Protein AF-A0A7C0ZXR9-F1 (afdb_monomer)

Radius of gyration: 18.87 Å; Cα contacts (8 Å, |Δi|>4): 80; chains: 1; bounding box: 67×40×26 Å

Solvent-accessible surface area (backbone atoms only — not comparable to full-atom values): 7471 Å² total; per-residue (Å²): 138,83,81,80,80,68,86,76,83,64,90,41,77,66,47,57,48,53,52,51,48,52,52,52,46,44,70,74,75,39,83,69,48,74,66,53,52,53,53,53,59,72,66,68,51,71,84,80,59,76,79,70,54,69,67,58,49,36,52,52,45,37,37,26,66,70,35,83,88,35,96,63,41,47,73,96,45,69,51,26,65,72,63,42,46,79,52,99,90,42,81,46,68,58,80,86,56,91,71,53,55,51,68,59,51,53,52,38,49,74,72,69,48,53,85,90,77,111

pLDDT: mean 77.63, std 15.85, range [34.12, 95.69]

Structure (mmCIF, N/CA/C/O backbone):
data_AF-A0A7C0ZXR9-F1
#
_entry.id   AF-A0A7C0ZXR9-F1
#
loop_
_atom_site.group_PDB
_atom_site.id
_atom_site.type_symbol
_atom_site.label_atom_id
_atom_site.label_alt_id
_atom_site.label_comp_id
_atom_site.label_asym_id
_atom_site.label_entity_id
_atom_site.label_seq_id
_atom_site.pdbx_PDB_ins_code
_atom_site.Cartn_x
_atom_site.Cartn_y
_atom_site.Cartn_z
_atom_site.occupancy
_atom_site.B_iso_or_equiv
_atom_site.auth_seq_id
_atom_site.auth_comp_id
_atom_site.auth_asym_id
_atom_site.auth_atom_id
_atom_site.pdbx_PDB_model_num
ATOM 1 N N . MET A 1 1 ? -51.235 -4.110 11.712 1.00 36.12 1 MET A N 1
ATOM 2 C CA . MET A 1 1 ? -50.490 -3.485 10.599 1.00 36.12 1 MET A CA 1
ATOM 3 C C . MET A 1 1 ? -49.117 -3.124 11.123 1.00 36.12 1 MET A C 1
ATOM 5 O O . MET A 1 1 ? -49.026 -2.283 12.004 1.00 36.12 1 MET A O 1
ATOM 9 N N . VAL A 1 2 ? -48.086 -3.845 10.686 1.00 38.62 2 VAL A N 1
ATOM 10 C CA . VAL A 1 2 ? -46.688 -3.555 11.029 1.00 38.62 2 VAL A CA 1
ATOM 11 C C . VAL A 1 2 ? -46.140 -2.716 9.884 1.00 38.62 2 VAL A C 1
ATOM 13 O O . VAL A 1 2 ? -46.066 -3.197 8.756 1.00 38.62 2 VAL A O 1
ATOM 16 N N . GLU A 1 3 ? -45.834 -1.449 10.150 1.00 34.12 3 GLU A N 1
ATOM 17 C CA . GLU A 1 3 ? -45.208 -0.578 9.161 1.00 34.12 3 GLU A CA 1
ATOM 18 C C . GLU A 1 3 ? -43.774 -1.044 8.888 1.00 34.12 3 GLU A C 1
ATOM 20 O O . GLU A 1 3 ? -42.933 -1.136 9.785 1.00 34.12 3 GLU A O 1
ATOM 25 N N . SER A 1 4 ? -43.513 -1.345 7.617 1.00 42.41 4 SER A N 1
ATOM 26 C CA . SER A 1 4 ? -42.187 -1.616 7.077 1.00 42.41 4 SER A CA 1
ATOM 27 C C . SER A 1 4 ? -41.324 -0.361 7.201 1.00 42.41 4 SER A C 1
ATOM 29 O O . SER A 1 4 ? -41.471 0.584 6.425 1.00 42.41 4 SER A O 1
ATOM 31 N N . ARG A 1 5 ? -40.390 -0.354 8.157 1.00 39.97 5 ARG A N 1
ATOM 32 C CA . ARG A 1 5 ? -39.310 0.637 8.193 1.00 39.97 5 ARG A CA 1
ATOM 33 C C . ARG A 1 5 ? -38.399 0.391 6.990 1.00 39.97 5 ARG A C 1
ATOM 35 O O . ARG A 1 5 ? -37.628 -0.563 6.979 1.00 39.97 5 ARG A O 1
ATOM 42 N N . GLY A 1 6 ? -38.523 1.243 5.972 1.00 43.44 6 GLY A N 1
ATOM 43 C CA . GLY A 1 6 ? -37.590 1.299 4.847 1.00 43.44 6 GLY A CA 1
ATOM 44 C C . GLY A 1 6 ? -36.145 1.541 5.311 1.00 43.44 6 GLY A C 1
ATOM 45 O O . GLY A 1 6 ? -35.918 1.903 6.470 1.00 43.44 6 GLY A O 1
ATOM 46 N N . PRO A 1 7 ? -35.150 1.339 4.429 1.00 40.75 7 PRO A N 1
ATOM 47 C CA . PRO A 1 7 ? -33.746 1.418 4.797 1.00 40.75 7 PRO A CA 1
ATOM 48 C C . PRO A 1 7 ? -33.421 2.831 5.281 1.00 40.75 7 PRO A C 1
ATOM 50 O O . PRO A 1 7 ? -33.383 3.786 4.507 1.00 40.75 7 PRO A O 1
ATOM 53 N N . THR A 1 8 ? -33.186 2.964 6.585 1.00 47.25 8 THR A N 1
ATOM 54 C CA . THR A 1 8 ? -32.618 4.165 7.192 1.00 47.25 8 THR A CA 1
ATOM 55 C C . THR A 1 8 ? -31.287 4.460 6.513 1.00 47.25 8 THR A C 1
ATOM 57 O O . THR A 1 8 ? -30.294 3.768 6.738 1.00 47.25 8 THR A O 1
ATOM 60 N N . THR A 1 9 ? -31.264 5.493 5.674 1.00 50.91 9 THR A N 1
ATOM 61 C CA . THR A 1 9 ? -30.060 6.109 5.118 1.00 50.91 9 THR A CA 1
ATOM 62 C C . THR A 1 9 ? -29.246 6.701 6.266 1.00 50.91 9 THR A C 1
ATOM 64 O O . THR A 1 9 ? -29.356 7.869 6.632 1.00 50.91 9 THR A O 1
ATOM 67 N N . GLY A 1 10 ? -28.446 5.848 6.903 1.00 44.88 10 GLY A N 1
ATOM 68 C CA . GLY A 1 10 ? -27.638 6.198 8.058 1.00 44.88 10 GLY A CA 1
ATOM 69 C C . GLY A 1 10 ? -26.508 7.151 7.684 1.00 44.88 10 GLY A C 1
ATOM 70 O O . GLY A 1 10 ? -25.402 6.714 7.375 1.00 44.88 10 GLY A O 1
ATOM 71 N N . ARG A 1 11 ? -26.729 8.464 7.809 1.00 50.97 11 ARG A N 1
ATOM 72 C CA . ARG A 1 11 ? -25.643 9.423 8.082 1.00 50.97 11 ARG A CA 1
ATOM 73 C C . ARG A 1 11 ? -25.200 9.261 9.543 1.00 50.97 11 ARG A C 1
ATOM 75 O O . ARG A 1 11 ? -25.456 10.115 10.380 1.00 50.97 11 ARG A O 1
ATOM 82 N N . GLY A 1 12 ? -24.591 8.120 9.860 1.00 57.25 12 GLY A N 1
ATOM 83 C CA . GLY A 1 12 ? -24.011 7.834 11.175 1.00 57.25 12 GLY A CA 1
ATOM 84 C C . GLY A 1 12 ? -22.487 8.032 11.203 1.00 57.25 12 GLY A C 1
ATOM 85 O O . GLY A 1 12 ? -21.858 8.092 10.141 1.00 57.25 12 GLY A O 1
ATOM 86 N N . PRO A 1 13 ? -21.856 8.053 12.395 1.00 62.25 13 PRO A N 1
ATOM 87 C CA . PRO A 1 13 ? -20.394 8.085 12.555 1.00 62.25 13 PRO A CA 1
ATOM 88 C C . PRO A 1 13 ? -19.670 6.993 11.751 1.00 62.25 13 PRO A C 1
ATOM 90 O O . PRO A 1 13 ? -18.593 7.225 11.202 1.00 62.25 13 PRO A O 1
ATOM 93 N N . LEU A 1 14 ? -20.304 5.825 11.610 1.00 67.19 14 LEU A N 1
ATOM 94 C CA . LEU A 1 14 ? -19.818 4.701 10.807 1.00 67.19 14 LEU A CA 1
ATOM 95 C C . LEU A 1 14 ? -19.767 5.021 9.307 1.00 67.19 14 LEU A C 1
ATOM 97 O O . LEU A 1 14 ? -18.785 4.687 8.650 1.00 67.19 14 LEU A O 1
ATOM 101 N N . ALA A 1 15 ? -20.767 5.721 8.766 1.00 72.50 15 ALA A N 1
ATOM 102 C CA . ALA A 1 15 ? -20.789 6.109 7.355 1.00 72.50 15 ALA A CA 1
ATOM 103 C C . ALA A 1 15 ? -19.702 7.147 7.036 1.00 72.50 15 ALA A C 1
ATOM 105 O O . ALA A 1 15 ? -19.035 7.055 6.006 1.00 72.50 15 ALA A O 1
ATOM 106 N N . ALA A 1 16 ? -19.466 8.094 7.950 1.00 75.62 16 ALA A N 1
ATOM 107 C CA . ALA A 1 16 ? -18.380 9.062 7.822 1.00 75.62 16 ALA A CA 1
ATOM 108 C C . ALA A 1 16 ? -16.997 8.388 7.891 1.00 75.62 16 ALA A C 1
ATOM 110 O O . ALA A 1 16 ? -16.111 8.709 7.097 1.00 75.62 16 ALA A O 1
ATOM 111 N N . SER A 1 17 ? -16.812 7.425 8.798 1.00 75.44 17 SER A N 1
ATOM 112 C CA . SER A 1 17 ? -15.572 6.644 8.891 1.00 75.44 17 SER A CA 1
ATOM 113 C C . SER A 1 17 ? -15.352 5.752 7.670 1.00 75.44 17 SER A C 1
ATOM 115 O O . SER A 1 17 ? -14.249 5.749 7.132 1.00 75.44 17 SER A O 1
ATOM 117 N N . ALA A 1 18 ? -16.391 5.086 7.160 1.00 77.62 18 ALA A N 1
ATOM 118 C CA . ALA A 1 18 ? -16.314 4.314 5.920 1.00 77.62 18 ALA A CA 1
ATOM 119 C C . ALA A 1 18 ? -15.967 5.201 4.713 1.00 77.62 18 ALA A C 1
ATOM 121 O O . ALA A 1 18 ? -15.158 4.821 3.870 1.00 77.62 18 AL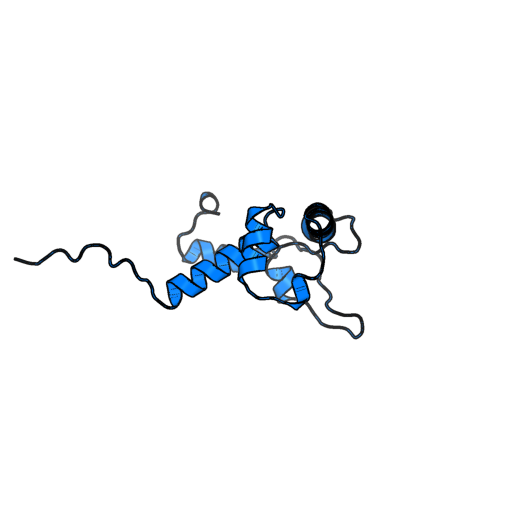A A O 1
ATOM 122 N N . HIS A 1 19 ? -16.527 6.412 4.638 1.00 76.31 19 HIS A N 1
ATOM 123 C CA . HIS A 1 19 ? -16.196 7.373 3.587 1.00 76.31 19 HIS A CA 1
ATOM 124 C C . HIS A 1 19 ? -14.731 7.832 3.658 1.00 76.31 19 HIS A C 1
ATOM 126 O O . HIS A 1 19 ? -14.046 7.858 2.634 1.00 76.31 19 HIS A O 1
ATOM 132 N N . ARG A 1 20 ? -14.221 8.138 4.860 1.00 78.25 20 ARG A N 1
ATOM 133 C CA . ARG A 1 20 ? -12.801 8.469 5.065 1.00 78.25 20 ARG A CA 1
ATOM 134 C C . ARG A 1 20 ? -11.881 7.301 4.719 1.00 78.25 20 ARG A C 1
ATOM 136 O O . ARG A 1 20 ? -10.897 7.517 4.024 1.00 78.25 20 ARG A O 1
ATOM 143 N N . ALA A 1 21 ? -12.221 6.084 5.143 1.00 77.00 21 ALA A N 1
ATOM 144 C CA . ALA A 1 21 ? -11.445 4.883 4.844 1.00 77.00 21 ALA A CA 1
ATOM 145 C C . ALA A 1 21 ? -11.387 4.603 3.336 1.00 77.00 21 ALA A C 1
ATOM 147 O O . ALA A 1 21 ? -10.306 4.382 2.804 1.00 77.00 21 ALA A O 1
ATOM 148 N N . ARG A 1 22 ? -12.517 4.711 2.620 1.00 80.12 22 ARG A N 1
ATOM 149 C CA . ARG A 1 22 ? -12.553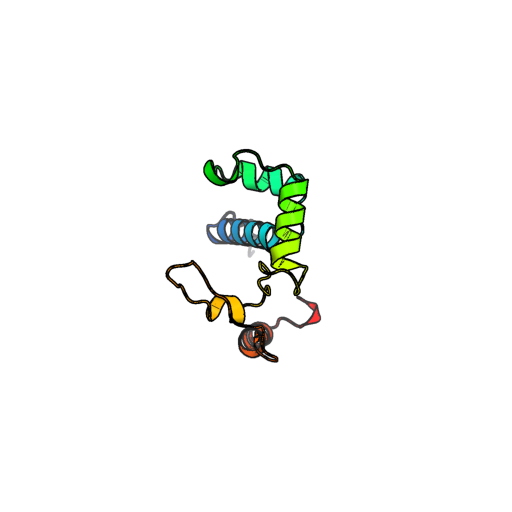 4.577 1.151 1.00 80.12 22 ARG A CA 1
ATOM 150 C C . ARG A 1 22 ? -11.706 5.635 0.452 1.00 80.12 22 ARG A C 1
ATOM 152 O O . ARG A 1 22 ? -10.983 5.314 -0.484 1.00 80.12 22 ARG A O 1
ATOM 159 N N . ARG A 1 23 ? -11.773 6.890 0.905 1.00 76.06 23 ARG A N 1
ATOM 160 C CA . ARG A 1 23 ? -10.930 7.969 0.370 1.00 76.06 23 ARG A CA 1
ATOM 161 C C . ARG A 1 23 ? -9.448 7.704 0.615 1.00 76.06 23 ARG A C 1
ATOM 163 O O . ARG A 1 23 ? -8.672 7.812 -0.322 1.00 76.06 23 ARG A O 1
ATOM 170 N N . ALA A 1 24 ? -9.069 7.336 1.837 1.00 76.69 24 ALA A N 1
ATOM 171 C CA . ALA A 1 24 ? -7.689 7.000 2.173 1.00 76.69 24 ALA A CA 1
ATOM 172 C C . ALA A 1 24 ? -7.187 5.800 1.356 1.00 76.69 24 ALA A C 1
ATOM 174 O O . ALA A 1 24 ? -6.107 5.869 0.785 1.00 76.69 24 ALA A O 1
ATOM 175 N N . GLY A 1 25 ? -7.999 4.747 1.226 1.00 78.88 25 GLY A N 1
ATOM 176 C CA . GLY A 1 25 ? -7.691 3.586 0.391 1.00 78.88 25 GLY A CA 1
ATOM 177 C C . GLY A 1 25 ? -7.476 3.970 -1.071 1.00 78.88 25 GLY A C 1
ATOM 178 O O . GLY A 1 25 ? -6.459 3.603 -1.644 1.00 78.88 25 GLY A O 1
ATOM 179 N N . ARG A 1 26 ? -8.361 4.790 -1.656 1.00 79.75 26 ARG A N 1
ATOM 180 C CA . ARG A 1 26 ? -8.179 5.291 -3.028 1.00 79.75 26 ARG A CA 1
ATOM 181 C C . ARG A 1 26 ? -6.874 6.070 -3.184 1.00 79.75 26 ARG A C 1
ATOM 183 O O . ARG A 1 26 ? -6.189 5.885 -4.172 1.00 79.75 26 ARG A O 1
ATOM 190 N N . LEU A 1 27 ? -6.515 6.905 -2.213 1.00 73.44 27 LEU A N 1
ATOM 191 C CA . LEU A 1 27 ? -5.278 7.692 -2.263 1.00 73.44 27 LEU A CA 1
ATOM 192 C C . LEU A 1 27 ? -4.006 6.851 -2.104 1.00 73.44 27 LEU A C 1
ATOM 194 O O . LEU A 1 27 ? -2.949 7.261 -2.571 1.00 73.44 27 LEU A O 1
ATOM 198 N N . LEU A 1 28 ? -4.102 5.712 -1.419 1.00 75.50 28 LEU A N 1
ATOM 199 C CA . LEU A 1 28 ? -2.966 4.840 -1.127 1.00 75.50 28 LEU A CA 1
ATOM 200 C C . LEU A 1 28 ? -2.822 3.670 -2.096 1.00 75.50 28 LEU A C 1
ATOM 202 O O . LEU A 1 28 ? -1.765 3.063 -2.110 1.00 75.50 28 LEU A O 1
ATOM 206 N N . LEU A 1 29 ? -3.864 3.301 -2.840 1.00 81.38 29 LEU A N 1
ATOM 207 C CA . LEU A 1 29 ? -3.879 2.068 -3.639 1.00 81.38 29 LEU A CA 1
ATOM 208 C C . LEU A 1 29 ? -4.257 2.300 -5.103 1.00 81.38 29 LEU A C 1
ATOM 210 O O . LEU A 1 29 ? -4.102 1.396 -5.917 1.00 81.38 29 LEU A O 1
ATOM 214 N N . VAL A 1 30 ? -4.757 3.488 -5.447 1.00 85.12 30 VAL A N 1
ATOM 215 C CA . VAL A 1 30 ? -5.136 3.844 -6.816 1.00 85.12 30 VAL A CA 1
ATOM 216 C C . VAL A 1 30 ? -4.266 5.004 -7.267 1.00 85.12 30 VAL A C 1
ATOM 218 O O . VAL A 1 30 ? -4.042 5.947 -6.507 1.00 85.12 30 VAL A O 1
ATOM 221 N N . GLU A 1 31 ? -3.793 4.933 -8.510 1.00 88.44 31 GLU A N 1
ATOM 222 C CA . GLU A 1 31 ? -3.011 6.012 -9.097 1.00 88.44 31 GLU A CA 1
ATOM 223 C C . GLU A 1 31 ? -3.776 7.347 -8.982 1.00 88.44 31 GLU A C 1
ATOM 225 O O . GLU A 1 31 ? -4.971 7.405 -9.303 1.00 88.44 31 GLU A O 1
ATOM 230 N N . PRO A 1 32 ? -3.124 8.426 -8.513 1.00 86.25 32 PRO A N 1
ATOM 231 C CA . PRO A 1 32 ? -3.768 9.720 -8.384 1.00 86.25 32 PRO A CA 1
ATOM 232 C C . PRO A 1 32 ? -4.331 10.233 -9.716 1.00 86.25 32 PRO A C 1
ATOM 234 O O . PRO A 1 32 ? -3.673 10.230 -10.760 1.00 86.25 32 PRO A O 1
ATOM 237 N N . ASP A 1 33 ? -5.554 10.747 -9.649 1.00 86.25 33 ASP A N 1
ATOM 238 C CA . ASP A 1 33 ? -6.219 11.494 -10.710 1.00 86.25 33 ASP A CA 1
ATOM 239 C C . ASP A 1 33 ? -6.616 12.898 -10.210 1.00 86.25 33 ASP A C 1
ATOM 241 O O . ASP A 1 33 ? -6.438 13.257 -9.039 1.00 86.25 33 ASP A O 1
ATOM 245 N N . ALA A 1 34 ? -7.170 13.722 -11.101 1.00 82.38 34 ALA A N 1
ATOM 246 C CA . ALA A 1 34 ? -7.611 15.071 -10.747 1.00 82.38 34 ALA A CA 1
ATOM 247 C C . ALA A 1 34 ? -8.677 15.074 -9.629 1.00 82.38 34 ALA A C 1
ATOM 249 O O . ALA A 1 34 ? -8.724 15.996 -8.810 1.00 82.38 34 ALA A O 1
ATOM 250 N N . ALA A 1 35 ? -9.508 14.029 -9.551 1.00 80.00 35 ALA A N 1
ATOM 251 C CA . ALA A 1 35 ? -10.522 13.895 -8.511 1.00 80.00 35 ALA A CA 1
ATOM 252 C C . ALA A 1 35 ? -9.900 13.552 -7.147 1.00 80.00 35 ALA A C 1
ATOM 254 O O . ALA A 1 35 ? -10.349 14.068 -6.124 1.00 80.00 35 ALA A O 1
ATOM 255 N N . ALA A 1 36 ? -8.847 12.735 -7.117 1.00 77.19 36 ALA A N 1
ATOM 256 C CA . ALA A 1 36 ? -8.067 12.406 -5.931 1.00 77.19 36 ALA A CA 1
ATOM 257 C C . ALA A 1 36 ? -7.341 13.643 -5.378 1.00 77.19 36 ALA A C 1
ATOM 259 O O . ALA A 1 36 ? -7.374 13.891 -4.171 1.00 77.19 36 ALA A O 1
ATOM 260 N N . LEU A 1 37 ? -6.783 14.478 -6.259 1.00 77.31 37 LEU A N 1
ATOM 261 C CA . LEU A 1 37 ? -6.222 15.786 -5.906 1.00 77.31 37 LEU A CA 1
ATOM 262 C C . LEU A 1 37 ? -7.269 16.711 -5.295 1.00 77.31 37 LEU A C 1
ATOM 264 O O . LEU A 1 37 ? -7.070 17.206 -4.189 1.00 77.31 37 LEU A O 1
ATOM 268 N N . ALA A 1 38 ? -8.412 16.903 -5.959 1.00 76.62 38 ALA A N 1
ATOM 269 C CA . ALA A 1 38 ? -9.509 17.705 -5.417 1.00 76.62 38 ALA A CA 1
ATOM 270 C C . ALA A 1 38 ? -10.009 17.150 -4.069 1.00 76.62 38 ALA A C 1
ATOM 272 O O . ALA A 1 38 ? -10.374 17.899 -3.158 1.00 76.62 38 ALA A O 1
ATOM 273 N N . ALA A 1 39 ? -9.981 15.827 -3.908 1.00 73.31 39 ALA A N 1
ATOM 274 C CA . ALA A 1 39 ? -10.369 15.161 -2.681 1.00 73.31 39 ALA A CA 1
ATOM 275 C C . ALA A 1 39 ? -9.391 15.416 -1.524 1.00 73.31 39 ALA A C 1
ATOM 277 O O . ALA A 1 39 ? -9.864 15.685 -0.416 1.00 73.31 39 ALA A O 1
ATOM 278 N N . LEU A 1 40 ? -8.078 15.351 -1.767 1.00 70.88 40 LEU A N 1
ATOM 279 C CA . LEU A 1 40 ? -7.024 15.745 -0.820 1.00 70.88 40 LEU A CA 1
ATOM 280 C C . LEU A 1 40 ? -7.138 17.221 -0.459 1.00 70.88 40 LEU A C 1
ATOM 282 O O . LEU A 1 40 ? -7.075 17.603 0.705 1.00 70.88 40 LEU A O 1
ATOM 286 N N . ALA A 1 41 ? -7.391 18.038 -1.473 1.00 71.50 41 ALA A N 1
ATOM 287 C CA . ALA A 1 41 ? -7.558 19.464 -1.345 1.00 71.50 41 ALA A CA 1
ATOM 288 C C . ALA A 1 41 ? -8.719 19.787 -0.370 1.00 71.50 41 ALA A C 1
ATOM 290 O O . ALA A 1 41 ? -8.578 20.573 0.564 1.00 71.50 41 ALA A O 1
ATOM 291 N N . ALA A 1 42 ? -9.846 19.089 -0.481 1.00 69.31 42 ALA A N 1
ATOM 292 C CA . ALA A 1 42 ? -10.970 19.253 0.440 1.00 69.31 42 ALA A CA 1
ATOM 293 C C . ALA A 1 42 ? -10.692 18.823 1.902 1.00 69.31 42 ALA A C 1
ATOM 295 O O . ALA A 1 42 ? -11.490 19.150 2.776 1.00 69.31 42 ALA A O 1
ATOM 296 N N . LEU A 1 43 ? -9.601 18.099 2.194 1.00 67.44 43 LEU A N 1
ATOM 297 C CA . LEU A 1 43 ? -9.266 17.646 3.555 1.00 67.44 43 LEU A CA 1
ATOM 298 C C . LEU A 1 43 ? -8.535 18.699 4.399 1.00 67.44 43 LEU A C 1
ATOM 300 O O . LEU A 1 43 ? -8.260 18.432 5.566 1.00 67.44 43 LEU A O 1
ATOM 304 N N . GLY A 1 44 ? -8.221 19.876 3.846 1.00 57.19 44 GLY A N 1
ATOM 305 C CA . GLY A 1 44 ? -7.581 20.955 4.609 1.00 57.19 44 GLY A CA 1
ATOM 306 C C . GLY A 1 44 ? -6.182 20.600 5.122 1.00 57.19 44 GLY A C 1
ATOM 307 O O . GLY A 1 44 ? -5.696 21.214 6.065 1.00 57.19 44 GLY A O 1
ATOM 308 N N . THR A 1 45 ? -5.522 19.604 4.523 1.00 58.28 45 THR A N 1
ATOM 309 C CA . THR A 1 45 ? -4.125 19.270 4.811 1.00 58.28 45 THR A CA 1
ATOM 310 C C . THR A 1 45 ? -3.230 20.342 4.200 1.00 58.28 45 THR A C 1
ATOM 312 O O . THR A 1 45 ? -2.652 20.133 3.135 1.00 58.28 45 THR A O 1
ATOM 315 N N . GLU A 1 46 ? -3.158 21.503 4.851 1.00 52.69 46 GLU A N 1
ATOM 316 C CA . GLU A 1 46 ? -2.401 22.681 4.404 1.00 52.69 46 GLU A CA 1
ATOM 317 C C . GLU A 1 46 ? -0.929 22.346 4.104 1.00 52.69 46 GLU A C 1
ATOM 319 O O . GLU A 1 46 ? -0.361 22.892 3.172 1.00 52.69 46 GLU A O 1
ATOM 324 N N . GLY A 1 47 ? -0.349 21.338 4.770 1.00 50.12 47 GLY A N 1
ATOM 325 C CA . GLY A 1 47 ? 1.033 20.902 4.527 1.00 50.12 47 GLY A CA 1
ATOM 326 C C . GLY A 1 47 ? 1.252 19.884 3.395 1.00 50.12 47 GLY A C 1
ATOM 327 O O . GLY A 1 47 ? 2.380 19.730 2.946 1.00 50.12 47 GLY A O 1
ATOM 328 N N . TYR A 1 48 ? 0.221 19.176 2.911 1.00 50.94 48 TYR A N 1
ATOM 329 C CA . TYR A 1 48 ? 0.376 18.243 1.768 1.00 50.94 48 TYR A CA 1
ATOM 330 C C . TYR A 1 48 ? 0.147 18.943 0.418 1.00 50.94 48 TYR A C 1
ATOM 332 O O . TYR A 1 48 ? 0.339 18.362 -0.647 1.00 50.94 48 TYR A O 1
ATOM 340 N N . ARG A 1 49 ? -0.342 20.184 0.482 1.00 49.53 49 ARG A N 1
ATOM 341 C CA . ARG A 1 49 ? -0.949 20.922 -0.624 1.00 49.53 49 ARG A CA 1
ATOM 342 C C . ARG A 1 49 ? -0.032 21.965 -1.244 1.00 49.53 49 ARG A C 1
ATOM 344 O O . ARG A 1 49 ? -0.384 22.503 -2.291 1.00 49.53 49 ARG A O 1
ATOM 351 N N . GLU A 1 50 ? 1.112 22.258 -0.637 1.00 52.34 50 GLU A N 1
ATOM 352 C CA . GLU A 1 50 ? 2.076 23.176 -1.232 1.00 52.34 50 GLU A CA 1
ATOM 353 C C . GLU A 1 50 ? 2.734 22.494 -2.448 1.00 52.34 50 GLU A C 1
ATOM 355 O O . GLU A 1 50 ? 3.720 21.772 -2.351 1.00 52.34 50 GLU A O 1
ATOM 360 N N . GLN A 1 51 ? 2.104 22.700 -3.611 1.00 54.31 51 GLN A N 1
ATOM 361 C CA . GLN A 1 51 ? 2.702 22.638 -4.949 1.00 54.31 51 GLN A CA 1
ATOM 362 C C . GLN A 1 51 ? 3.229 21.274 -5.415 1.00 54.31 51 GLN A C 1
ATOM 364 O O . GLN A 1 51 ? 4.352 21.172 -5.905 1.00 54.31 51 GLN A O 1
ATOM 369 N N . ARG A 1 52 ? 2.409 20.220 -5.370 1.00 64.12 52 ARG A N 1
ATOM 370 C CA . ARG A 1 52 ? 2.682 19.045 -6.214 1.00 64.12 52 ARG A CA 1
ATOM 371 C C . ARG A 1 52 ? 1.722 18.973 -7.385 1.00 64.12 52 ARG A C 1
ATOM 373 O O . ARG A 1 52 ? 0.517 18.811 -7.208 1.00 64.12 52 ARG A O 1
ATOM 380 N N . GLU A 1 53 ? 2.284 19.106 -8.581 1.00 79.00 53 GLU A N 1
ATOM 381 C CA . GLU A 1 53 ? 1.590 18.823 -9.831 1.00 79.00 53 GLU A CA 1
ATOM 382 C C . GLU A 1 53 ? 1.146 17.354 -9.852 1.00 79.00 53 GLU A C 1
ATOM 384 O O . GLU A 1 53 ? 1.793 16.484 -9.261 1.00 79.00 53 GLU A O 1
ATOM 389 N N . LEU A 1 54 ? 0.027 17.073 -10.526 1.00 82.19 54 LEU A N 1
ATOM 390 C CA . LEU A 1 54 ? -0.540 15.724 -10.612 1.00 82.19 54 LEU A CA 1
ATOM 391 C C . LEU A 1 54 ? 0.492 14.693 -11.082 1.00 82.19 54 LEU A C 1
ATOM 393 O O .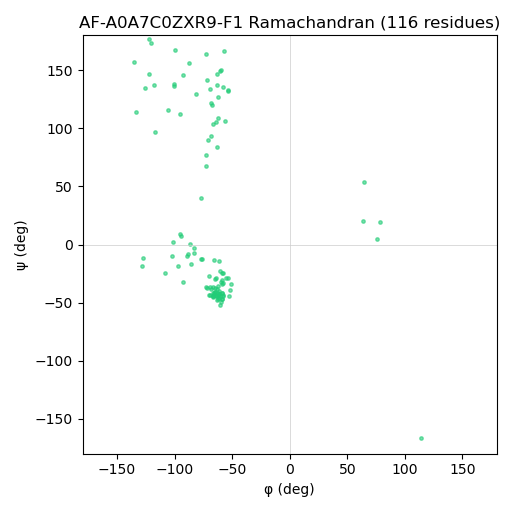 LEU A 1 54 ? 0.558 13.595 -10.534 1.00 82.19 54 LEU A O 1
ATOM 397 N N . ASP A 1 55 ? 1.334 15.068 -12.037 1.00 85.56 55 ASP A N 1
ATOM 398 C CA . ASP A 1 55 ? 2.351 14.175 -12.584 1.00 85.56 55 ASP A CA 1
ATOM 399 C C . ASP A 1 55 ? 3.430 13.828 -11.552 1.00 85.5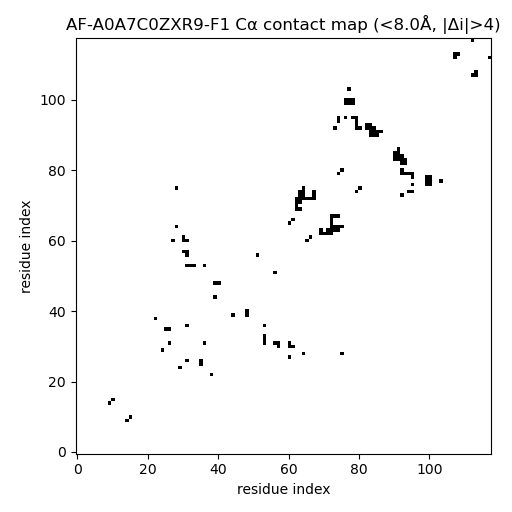6 55 ASP A C 1
ATOM 401 O O . ASP A 1 55 ? 3.838 12.672 -11.450 1.00 85.56 55 ASP A O 1
ATOM 405 N N . ALA A 1 56 ? 3.815 14.773 -10.689 1.00 85.12 56 ALA A N 1
ATOM 406 C CA . ALA A 1 56 ? 4.740 14.498 -9.592 1.00 85.12 56 ALA A CA 1
ATOM 407 C C . ALA A 1 56 ? 4.145 13.512 -8.570 1.00 85.12 56 ALA A C 1
ATOM 409 O O . ALA A 1 56 ? 4.858 12.653 -8.051 1.00 85.12 56 ALA A O 1
ATOM 410 N N . LEU A 1 57 ? 2.838 13.601 -8.295 1.00 83.25 57 LEU A N 1
ATOM 411 C CA . LEU A 1 57 ? 2.150 12.653 -7.410 1.00 83.25 57 LEU A CA 1
ATOM 412 C C . LEU A 1 57 ? 2.036 11.259 -8.029 1.00 83.25 57 LEU A C 1
ATOM 414 O O . LEU A 1 57 ? 2.165 10.268 -7.314 1.00 83.25 57 LEU A O 1
ATOM 418 N N . ARG A 1 58 ? 1.820 11.169 -9.343 1.00 88.31 58 ARG A N 1
ATOM 419 C CA . ARG A 1 58 ? 1.793 9.889 -10.064 1.00 88.31 58 ARG A CA 1
ATOM 420 C C . ARG A 1 58 ? 3.151 9.206 -10.060 1.00 88.31 58 ARG A C 1
ATOM 422 O O . ARG A 1 58 ? 3.224 8.017 -9.768 1.00 88.31 58 ARG A O 1
ATOM 429 N N . ILE A 1 59 ? 4.224 9.964 -10.293 1.00 89.38 59 ILE A N 1
ATOM 430 C CA . ILE A 1 59 ? 5.596 9.458 -10.168 1.00 89.38 59 ILE A CA 1
ATOM 431 C C . ILE A 1 59 ? 5.834 8.953 -8.743 1.00 89.38 59 ILE A C 1
ATOM 433 O O . ILE A 1 59 ? 6.319 7.843 -8.549 1.00 89.38 59 ILE A O 1
ATOM 437 N N . GLU A 1 60 ? 5.438 9.731 -7.734 1.00 88.38 60 GLU A N 1
ATOM 438 C CA . GLU A 1 60 ? 5.615 9.349 -6.336 1.00 88.38 60 GLU A CA 1
ATOM 439 C C . GLU A 1 60 ? 4.848 8.072 -5.959 1.00 88.38 60 GLU A C 1
ATOM 441 O O . GLU A 1 60 ? 5.374 7.214 -5.242 1.00 88.38 60 GLU A O 1
ATOM 446 N N . PHE A 1 61 ? 3.612 7.953 -6.443 1.00 89.19 61 PHE A N 1
ATOM 447 C CA . PHE A 1 61 ? 2.789 6.760 -6.301 1.00 89.19 61 PHE A CA 1
ATOM 448 C C . PHE A 1 61 ? 3.478 5.552 -6.946 1.00 89.19 61 PHE A C 1
ATOM 450 O O . PHE A 1 61 ? 3.663 4.527 -6.287 1.00 89.19 61 PHE A O 1
ATOM 457 N N . ALA A 1 62 ? 3.939 5.697 -8.189 1.00 90.81 62 ALA A N 1
ATOM 458 C CA . ALA A 1 62 ? 4.601 4.633 -8.930 1.00 90.81 62 ALA A CA 1
ATOM 459 C C . ALA A 1 62 ? 5.895 4.163 -8.240 1.00 90.81 62 ALA A C 1
ATOM 461 O O . ALA A 1 62 ? 6.090 2.962 -8.034 1.00 90.81 62 ALA A O 1
ATOM 462 N N . GLU A 1 63 ? 6.739 5.102 -7.797 1.00 92.38 63 GLU A N 1
ATOM 463 C CA . GLU A 1 63 ? 7.976 4.817 -7.059 1.00 92.38 63 GLU A CA 1
ATOM 464 C C . GLU A 1 63 ? 7.730 4.067 -5.747 1.00 92.38 63 GLU A C 1
ATOM 466 O O . GLU A 1 63 ? 8.595 3.305 -5.314 1.00 92.38 63 GLU A O 1
ATOM 471 N N . ARG A 1 64 ? 6.600 4.308 -5.074 1.00 89.88 64 ARG A N 1
ATOM 472 C CA . ARG A 1 64 ? 6.318 3.706 -3.767 1.00 89.88 64 ARG A CA 1
ATOM 473 C C . ARG A 1 64 ? 5.541 2.408 -3.852 1.00 89.88 64 ARG A C 1
ATOM 475 O O . ARG A 1 64 ? 5.721 1.572 -2.980 1.00 89.88 64 ARG A O 1
ATOM 482 N N . LEU A 1 65 ? 4.668 2.239 -4.836 1.00 89.38 65 LEU A N 1
ATOM 483 C CA . LEU A 1 65 ? 3.651 1.185 -4.790 1.00 89.38 65 LEU A CA 1
ATOM 484 C C . LEU A 1 65 ? 3.611 0.309 -6.041 1.00 89.38 65 LEU A C 1
ATOM 486 O O . LEU A 1 65 ? 3.083 -0.797 -5.971 1.00 89.38 65 LEU A O 1
ATOM 490 N N . CYS A 1 66 ? 4.176 0.760 -7.164 1.00 89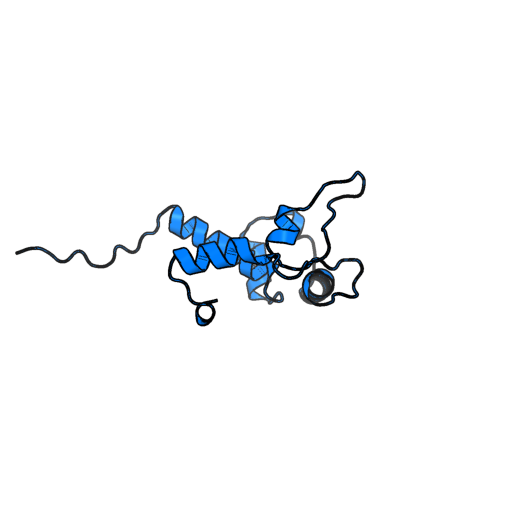.12 66 CYS A N 1
ATOM 491 C CA . CYS A 1 66 ? 4.090 0.037 -8.438 1.00 89.12 66 CYS A CA 1
ATOM 492 C C . CYS A 1 66 ? 5.406 -0.607 -8.874 1.00 89.12 66 CYS A C 1
ATOM 494 O O . CYS A 1 66 ? 5.380 -1.563 -9.646 1.00 89.12 66 CYS A O 1
ATOM 496 N N . HIS A 1 67 ? 6.550 -0.090 -8.419 1.00 90.81 67 HIS A N 1
ATOM 497 C CA . HIS A 1 67 ? 7.863 -0.515 -8.905 1.00 90.81 67 HIS A CA 1
ATOM 498 C C . HIS A 1 67 ? 8.701 -1.160 -7.797 1.00 90.81 67 HIS A C 1
ATOM 500 O O . HIS A 1 67 ? 9.372 -0.433 -7.070 1.00 90.81 67 HIS A O 1
ATOM 506 N N . PRO A 1 68 ? 8.730 -2.504 -7.689 1.00 88.88 68 PRO A N 1
ATOM 507 C CA . PRO A 1 68 ? 9.513 -3.216 -6.675 1.00 88.88 68 PRO A CA 1
ATOM 508 C C . PRO A 1 68 ? 11.010 -2.885 -6.657 1.00 88.88 68 PRO A C 1
ATOM 510 O O . PRO A 1 68 ? 11.632 -2.937 -5.602 1.00 88.88 68 PRO A O 1
ATOM 513 N N . GLU A 1 69 ? 11.570 -2.511 -7.810 1.00 89.12 69 GLU A N 1
ATOM 514 C CA . GLU A 1 69 ? 12.984 -2.132 -7.971 1.00 89.12 69 GLU A CA 1
ATOM 515 C C . GLU A 1 69 ? 13.303 -0.722 -7.443 1.00 89.12 69 GLU A C 1
ATOM 517 O O . GLU A 1 69 ? 14.463 -0.329 -7.323 1.00 89.12 69 GLU A O 1
ATOM 522 N N . SER A 1 70 ? 12.280 0.080 -7.141 1.00 91.19 70 SER A N 1
ATOM 523 C CA . SER A 1 70 ? 12.472 1.410 -6.577 1.00 91.19 70 SER A CA 1
ATOM 524 C C . SER A 1 70 ? 12.997 1.310 -5.147 1.00 91.19 70 SER A C 1
ATOM 526 O O . SER A 1 70 ? 12.420 0.634 -4.298 1.00 91.19 70 SER A O 1
ATOM 528 N N . ALA A 1 71 ? 14.020 2.102 -4.820 1.00 88.19 71 ALA A N 1
ATOM 529 C CA . ALA A 1 71 ? 14.524 2.224 -3.449 1.00 88.19 71 ALA A CA 1
ATOM 530 C C . ALA A 1 71 ? 13.474 2.761 -2.451 1.00 88.19 71 ALA A C 1
ATOM 532 O O . ALA A 1 71 ? 13.679 2.704 -1.238 1.00 88.19 71 ALA A O 1
ATOM 533 N N . ARG A 1 72 ? 12.367 3.322 -2.956 1.00 88.81 72 ARG A N 1
ATOM 534 C CA . ARG A 1 72 ? 11.245 3.855 -2.170 1.00 88.81 72 ARG A CA 1
ATOM 535 C C . ARG A 1 72 ? 10.045 2.912 -2.124 1.00 88.81 72 ARG A C 1
ATOM 537 O O . ARG A 1 72 ? 9.031 3.284 -1.536 1.00 88.81 72 ARG A O 1
ATOM 544 N N . TYR A 1 73 ? 10.148 1.735 -2.734 1.00 90.69 73 TYR A N 1
ATOM 545 C CA . TYR A 1 73 ? 9.053 0.785 -2.803 1.00 90.69 73 TYR A CA 1
ATOM 546 C C . TYR A 1 73 ? 8.634 0.281 -1.419 1.00 90.69 73 TYR A C 1
ATOM 548 O O . TYR A 1 73 ? 9.458 -0.050 -0.565 1.00 90.69 73 TYR A O 1
ATOM 556 N N . ILE A 1 74 ? 7.324 0.200 -1.219 1.00 90.25 74 ILE A N 1
ATOM 557 C CA . ILE A 1 74 ? 6.657 -0.355 -0.052 1.00 90.25 74 ILE A CA 1
ATOM 558 C C . ILE A 1 74 ? 5.556 -1.266 -0.584 1.00 90.25 74 ILE A C 1
ATOM 560 O O . ILE A 1 74 ? 4.585 -0.804 -1.177 1.00 90.25 74 ILE A O 1
ATOM 564 N N . ALA A 1 75 ? 5.685 -2.570 -0.348 1.00 89.62 75 ALA A N 1
ATOM 565 C CA . ALA A 1 75 ? 4.651 -3.512 -0.750 1.00 89.62 75 ALA A CA 1
ATOM 566 C C . ALA A 1 75 ? 3.332 -3.207 -0.004 1.00 89.62 75 ALA A C 1
ATOM 568 O O . ALA A 1 75 ? 3.345 -3.157 1.232 1.00 89.62 75 ALA A O 1
ATOM 569 N N . PRO A 1 76 ? 2.194 -3.030 -0.709 1.00 86.38 76 PRO A N 1
ATOM 570 C CA . PRO A 1 76 ? 0.917 -2.634 -0.114 1.00 86.38 76 PRO A CA 1
ATOM 571 C C . PRO A 1 76 ? 0.200 -3.787 0.618 1.00 86.38 76 PRO A C 1
ATOM 573 O O . PRO A 1 76 ? -1.014 -3.946 0.528 1.00 86.38 76 PRO A O 1
ATOM 576 N N . CYS A 1 77 ? 0.943 -4.618 1.346 1.00 86.88 77 CYS A N 1
ATOM 577 C CA . CYS A 1 77 ? 0.415 -5.771 2.065 1.00 86.88 77 CYS A CA 1
ATOM 578 C C . CYS A 1 77 ? 0.250 -5.446 3.555 1.00 86.88 77 CYS A C 1
ATOM 580 O O . 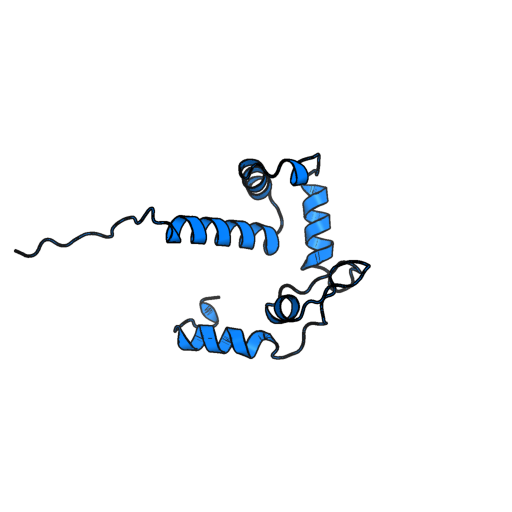CYS A 1 77 ? 1.136 -4.850 4.169 1.00 86.88 77 CYS A O 1
ATOM 582 N N . GLU A 1 78 ? -0.854 -5.879 4.169 1.00 87.94 78 GLU A N 1
ATOM 583 C CA . GLU A 1 78 ? -1.139 -5.605 5.587 1.00 87.94 78 GLU A CA 1
ATOM 584 C C . GLU A 1 78 ? 0.015 -6.020 6.511 1.00 87.94 78 GLU A C 1
ATOM 586 O O . GLU A 1 78 ? 0.425 -5.229 7.365 1.00 87.94 78 GLU A O 1
ATOM 591 N N . HIS A 1 79 ? 0.606 -7.202 6.303 1.00 89.81 79 HIS A N 1
ATOM 592 C CA . HIS A 1 79 ? 1.666 -7.720 7.171 1.00 89.81 79 HIS A CA 1
ATOM 593 C C . HIS A 1 79 ? 2.939 -6.880 7.124 1.00 89.81 79 HIS A C 1
ATOM 595 O O . HIS A 1 79 ? 3.642 -6.781 8.130 1.00 89.81 79 HIS A O 1
ATOM 601 N N . VAL A 1 80 ? 3.214 -6.239 5.987 1.00 91.44 80 VAL A N 1
ATOM 602 C CA . VAL A 1 80 ? 4.351 -5.328 5.808 1.00 91.44 80 VAL A CA 1
ATOM 603 C C . VAL A 1 80 ? 4.159 -4.082 6.673 1.00 91.44 80 VAL A C 1
ATOM 605 O O . VAL A 1 80 ? 5.069 -3.683 7.401 1.00 91.44 80 VAL A O 1
ATOM 608 N N . PHE A 1 81 ? 2.952 -3.509 6.694 1.00 89.44 81 PHE A N 1
ATOM 609 C CA . PHE A 1 81 ? 2.637 -2.371 7.563 1.00 89.44 81 PHE A CA 1
ATOM 610 C C . PHE A 1 81 ? 2.527 -2.756 9.036 1.00 89.44 81 PHE A C 1
ATOM 612 O O . PHE A 1 81 ? 2.946 -1.978 9.897 1.00 89.44 81 PHE A O 1
ATOM 619 N N . ARG A 1 82 ? 1.979 -3.933 9.350 1.00 89.31 82 ARG A N 1
ATOM 620 C CA . ARG A 1 82 ? 1.853 -4.432 10.725 1.00 89.31 82 ARG A CA 1
ATOM 621 C C . ARG A 1 82 ? 3.216 -4.641 11.379 1.00 89.31 82 ARG A C 1
ATOM 623 O O . ARG A 1 82 ? 3.373 -4.345 12.558 1.00 89.31 82 ARG A O 1
ATOM 630 N N . ARG A 1 83 ? 4.196 -5.121 10.610 1.00 90.81 83 ARG A N 1
ATOM 631 C CA . ARG A 1 83 ? 5.561 -5.421 11.069 1.00 90.81 83 ARG A CA 1
ATOM 632 C C . ARG A 1 83 ? 6.556 -4.277 10.835 1.00 90.81 83 ARG A C 1
ATOM 634 O O . ARG A 1 83 ? 7.756 -4.479 11.002 1.00 90.81 83 ARG A O 1
ATOM 641 N N . ARG A 1 84 ? 6.089 -3.088 10.436 1.00 93.81 84 ARG A N 1
ATOM 642 C CA . ARG A 1 84 ? 6.954 -1.912 10.260 1.00 93.81 84 ARG A CA 1
ATOM 643 C C . ARG A 1 84 ? 7.650 -1.549 11.573 1.00 93.81 84 ARG A C 1
ATOM 645 O O . ARG A 1 84 ? 7.072 -1.696 12.650 1.00 93.81 84 ARG A O 1
ATOM 652 N N . TRP A 1 85 ? 8.844 -0.981 11.481 1.00 95.25 85 TRP A N 1
ATOM 653 C CA . TRP A 1 85 ? 9.569 -0.468 12.643 1.00 95.25 85 TRP A CA 1
ATOM 654 C C . TRP A 1 85 ? 10.175 0.899 12.350 1.00 95.25 85 TRP A C 1
ATOM 656 O O . TRP A 1 85 ? 10.378 1.274 11.195 1.00 95.25 85 TRP A O 1
ATOM 666 N N . GLN A 1 86 ? 10.439 1.667 13.402 1.00 95.69 86 GLN A N 1
ATOM 667 C CA . GLN A 1 86 ? 11.030 2.994 13.288 1.00 95.69 86 GLN A CA 1
ATOM 668 C C . GLN A 1 86 ? 12.527 2.924 13.589 1.00 95.69 86 GLN A C 1
ATOM 670 O O . GLN A 1 86 ? 12.948 2.279 14.548 1.00 95.69 86 GLN A O 1
ATOM 675 N N . THR A 1 87 ? 13.333 3.605 12.780 1.00 93.38 87 THR A N 1
ATOM 676 C CA . THR A 1 87 ? 14.751 3.858 13.049 1.00 93.38 87 THR A CA 1
ATOM 677 C C . THR A 1 87 ? 15.010 5.363 13.111 1.00 93.38 87 THR A C 1
ATOM 679 O O . THR A 1 87 ? 14.130 6.170 12.801 1.00 93.38 87 THR A O 1
ATOM 682 N N . SER A 1 88 ? 16.231 5.765 13.474 1.00 93.25 88 SER A N 1
ATOM 683 C CA . SER A 1 88 ? 16.658 7.173 13.427 1.00 93.25 88 SER A CA 1
ATOM 684 C C . SER A 1 88 ? 16.536 7.800 12.030 1.00 93.25 88 SER A C 1
ATOM 686 O O . SER A 1 88 ? 16.384 9.010 11.917 1.00 93.25 88 SER A O 1
ATOM 688 N N . GLY A 1 89 ? 16.565 6.981 10.973 1.00 90.06 89 GLY A N 1
ATOM 689 C CA . GLY A 1 89 ? 16.405 7.406 9.580 1.00 90.06 89 GLY A CA 1
ATOM 690 C C . GLY A 1 89 ? 14.975 7.307 9.041 1.00 90.06 89 GLY A C 1
ATOM 691 O O . GLY A 1 89 ? 14.783 7.479 7.841 1.00 90.06 89 GLY A O 1
ATOM 692 N N . GLY A 1 90 ? 13.987 6.992 9.884 1.00 89.56 90 GLY A N 1
ATOM 693 C CA . GLY A 1 90 ? 12.579 6.886 9.497 1.00 89.56 90 GLY A CA 1
ATOM 694 C C . GLY A 1 90 ? 12.005 5.472 9.588 1.00 89.56 90 GLY A C 1
A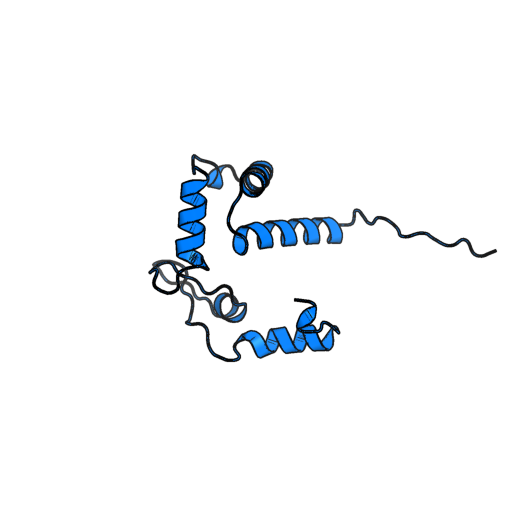TOM 695 O O . GLY A 1 90 ? 12.573 4.578 10.216 1.00 89.56 90 GLY A O 1
ATOM 696 N N . TRP A 1 91 ? 10.830 5.283 8.989 1.00 91.00 91 TRP A N 1
ATOM 697 C CA . TRP A 1 91 ? 10.149 3.990 8.970 1.00 91.00 91 TRP A CA 1
ATOM 698 C C . TRP A 1 91 ? 10.848 3.001 8.042 1.00 91.00 91 TRP A C 1
ATOM 700 O O . TRP A 1 91 ? 11.308 3.349 6.955 1.00 91.00 91 TRP A O 1
ATOM 710 N N . ARG A 1 92 ? 10.889 1.746 8.475 1.00 91.88 92 ARG A N 1
ATOM 711 C CA . ARG A 1 92 ? 11.379 0.608 7.710 1.00 91.88 92 ARG A CA 1
ATOM 712 C C . ARG A 1 92 ? 10.285 -0.441 7.607 1.00 91.88 92 ARG A C 1
ATOM 714 O O . ARG A 1 92 ? 9.479 -0.614 8.524 1.00 91.88 92 ARG A O 1
ATOM 721 N N . PHE A 1 93 ? 10.284 -1.122 6.472 1.00 91.88 93 PHE A N 1
ATOM 722 C CA . PHE A 1 93 ? 9.279 -2.098 6.092 1.00 91.88 93 PHE A CA 1
ATOM 723 C C . PHE A 1 93 ? 9.992 -3.405 5.742 1.00 91.88 93 PHE A C 1
ATOM 725 O O . PHE A 1 93 ? 11.026 -3.359 5.069 1.00 91.88 93 PHE A O 1
ATOM 732 N N . PRO A 1 94 ? 9.500 -4.558 6.218 1.00 91.31 94 PRO A N 1
ATOM 733 C CA . PRO A 1 94 ? 10.073 -5.839 5.836 1.00 91.31 94 PRO A CA 1
ATOM 734 C C . PRO A 1 94 ? 9.709 -6.179 4.389 1.00 91.31 94 PRO A C 1
ATOM 736 O O . PRO A 1 94 ? 8.770 -5.618 3.820 1.00 91.31 94 PRO A O 1
ATOM 739 N N . ALA A 1 95 ? 10.425 -7.140 3.811 1.00 89.38 95 ALA A N 1
ATOM 740 C CA . ALA A 1 95 ? 10.032 -7.717 2.534 1.00 89.38 95 ALA A CA 1
ATOM 741 C C . ALA A 1 95 ? 8.664 -8.423 2.650 1.00 89.38 95 ALA A C 1
ATOM 743 O O . ALA A 1 95 ? 8.348 -8.995 3.700 1.00 89.38 95 ALA A O 1
ATOM 744 N N . PRO A 1 96 ? 7.839 -8.407 1.590 1.00 89.81 96 PRO A N 1
ATOM 745 C CA . PRO A 1 96 ? 6.613 -9.187 1.564 1.00 89.81 96 PRO A CA 1
ATOM 746 C C . PRO A 1 96 ? 6.940 -10.688 1.524 1.00 89.81 96 PRO A C 1
ATOM 748 O O . PRO A 1 96 ? 7.593 -11.171 0.605 1.00 89.81 96 PRO A O 1
ATOM 751 N N . GLU A 1 97 ? 6.477 -11.433 2.527 1.00 88.69 97 GLU A N 1
ATOM 752 C CA . GLU A 1 97 ? 6.633 -12.892 2.595 1.00 88.69 97 GLU A CA 1
ATOM 753 C C . GLU A 1 97 ? 5.431 -13.643 1.988 1.00 88.69 97 GLU A C 1
ATOM 755 O O . GLU A 1 97 ? 4.286 -13.202 2.164 1.00 88.69 97 GLU A O 1
ATOM 760 N N . PRO A 1 98 ? 5.652 -14.811 1.347 1.00 86.81 98 PRO A N 1
ATOM 761 C CA . PRO A 1 98 ? 4.576 -15.731 0.986 1.00 86.81 98 PRO A CA 1
ATOM 762 C C . PRO A 1 98 ? 3.720 -16.095 2.206 1.00 86.81 98 PRO A C 1
ATOM 764 O O . PRO A 1 98 ? 4.245 -16.425 3.267 1.00 86.81 98 PRO A O 1
ATOM 767 N N . GLY A 1 99 ? 2.394 -16.029 2.065 1.00 84.81 99 GLY A N 1
ATOM 768 C CA . GLY A 1 99 ? 1.455 -16.320 3.155 1.00 84.81 99 GLY A CA 1
ATOM 769 C C . GLY A 1 99 ? 1.329 -15.221 4.219 1.00 84.81 99 GLY A C 1
ATOM 770 O O . GLY A 1 99 ? 0.601 -15.407 5.192 1.00 84.81 99 GLY A O 1
ATOM 771 N N . GLY A 1 100 ? 1.977 -14.061 4.047 1.00 84.06 100 GLY A N 1
ATOM 772 C CA . GLY A 1 100 ? 1.849 -12.927 4.971 1.00 84.06 100 GLY A CA 1
ATOM 773 C C . GLY A 1 100 ? 0.412 -12.407 5.133 1.00 84.06 100 GLY A C 1
ATOM 774 O O . GLY A 1 100 ? 0.066 -11.881 6.188 1.00 84.06 100 GLY A O 1
ATOM 775 N N . SER A 1 101 ? -0.447 -12.631 4.137 1.00 84.38 101 SER A N 1
ATOM 776 C CA . SER A 1 101 ? -1.875 -12.292 4.141 1.00 84.38 101 SER A CA 1
ATOM 777 C C . SER A 1 101 ? -2.779 -13.320 4.832 1.00 84.38 101 SER A C 1
ATOM 779 O O . SER A 1 101 ? -3.956 -13.027 5.041 1.00 84.38 101 SER A O 1
ATOM 781 N N . ALA A 1 102 ? -2.267 -14.488 5.243 1.00 87.88 102 ALA A N 1
ATOM 782 C CA . ALA A 1 102 ? -3.091 -15.607 5.714 1.00 87.88 102 ALA A CA 1
ATOM 783 C C . ALA A 1 102 ? -3.984 -15.256 6.920 1.00 87.88 102 ALA A C 1
ATOM 785 O O . ALA A 1 102 ? -5.088 -15.779 7.068 1.00 87.88 102 ALA A O 1
ATOM 786 N N . ASP A 1 103 ? -3.534 -14.364 7.806 1.00 85.75 103 ASP A N 1
ATOM 787 C CA . ASP A 1 103 ? -4.353 -13.899 8.932 1.00 85.75 103 ASP A CA 1
ATOM 788 C C . ASP A 1 103 ? -5.566 -13.089 8.465 1.00 85.75 103 ASP A C 1
ATOM 790 O O . ASP A 1 103 ? -6.677 -13.298 8.953 1.00 85.75 103 ASP A O 1
ATOM 794 N N . VAL A 1 104 ? -5.356 -12.184 7.507 1.00 87.06 104 VAL A N 1
ATOM 795 C CA . VAL A 1 104 ? -6.404 -11.321 6.951 1.00 87.06 104 VAL A CA 1
ATOM 796 C C . VAL A 1 104 ? -7.373 -12.140 6.103 1.00 87.06 104 VAL A C 1
ATOM 798 O O . VAL A 1 104 ? -8.583 -12.009 6.270 1.00 87.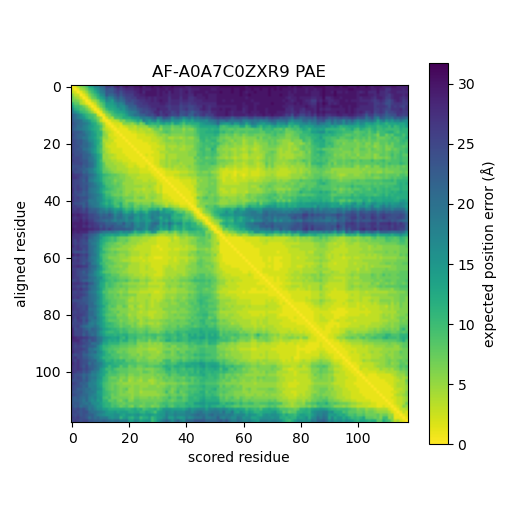06 104 VAL A O 1
ATOM 801 N N . GLU A 1 105 ? -6.864 -13.049 5.273 1.00 87.12 105 GLU A N 1
ATOM 802 C CA . GLU A 1 105 ? -7.678 -13.974 4.475 1.00 87.12 105 GLU A CA 1
ATOM 803 C C . GLU A 1 105 ? -8.588 -14.834 5.359 1.00 87.12 105 GLU A C 1
ATOM 805 O O . GLU A 1 105 ? -9.783 -14.955 5.093 1.00 87.12 105 GLU A O 1
ATOM 810 N N . ARG A 1 106 ? -8.067 -15.361 6.477 1.00 88.44 106 ARG A N 1
ATOM 811 C CA . ARG A 1 106 ? -8.885 -16.102 7.452 1.00 88.44 106 ARG A CA 1
ATOM 812 C C . ARG A 1 106 ? -9.977 -15.239 8.077 1.00 88.44 106 ARG A C 1
ATOM 814 O O . ARG A 1 106 ? -11.061 -15.751 8.358 1.00 88.44 106 ARG A O 1
ATOM 821 N N . CYS A 1 107 ? -9.713 -13.957 8.322 1.00 88.31 107 CYS A N 1
ATOM 822 C CA . CYS A 1 107 ? -10.730 -13.029 8.811 1.00 88.31 107 CYS A CA 1
ATOM 823 C C . CYS A 1 107 ? -11.821 -12.784 7.763 1.00 88.31 107 CYS A C 1
ATOM 825 O O . CYS A 1 107 ? -12.998 -12.845 8.110 1.00 88.31 107 CYS A O 1
ATOM 827 N N . TYR A 1 108 ? -11.452 -12.561 6.501 1.00 88.69 108 TYR A N 1
ATOM 828 C CA . TYR A 1 108 ? -12.414 -12.381 5.412 1.00 88.69 108 TYR A CA 1
ATOM 829 C C . TYR A 1 108 ? -13.283 -13.620 5.196 1.00 88.69 108 TYR A C 1
ATOM 831 O O . TYR A 1 108 ? -14.507 -13.499 5.223 1.00 88.69 108 TYR A O 1
ATOM 839 N N . ALA A 1 109 ? -12.681 -14.810 5.146 1.00 88.44 109 ALA A N 1
ATOM 840 C CA . ALA A 1 109 ? -13.419 -16.065 5.029 1.00 88.44 109 ALA A CA 1
ATOM 841 C C . ALA A 1 109 ? -14.414 -16.269 6.189 1.00 88.44 109 ALA A C 1
ATOM 843 O O . ALA A 1 109 ? -15.561 -16.651 5.979 1.00 88.44 109 ALA A O 1
ATOM 844 N N . ARG A 1 110 ? -14.019 -15.954 7.434 1.00 92.12 110 ARG A N 1
ATOM 845 C CA . ARG A 1 110 ? -14.921 -16.022 8.604 1.00 92.12 110 ARG A CA 1
ATOM 846 C C . ARG A 1 110 ? -16.092 -15.044 8.532 1.00 92.12 110 ARG A C 1
ATOM 848 O O . ARG A 1 110 ? -17.128 -15.305 9.135 1.00 92.12 110 ARG A O 1
ATOM 855 N N . LEU A 1 111 ? -15.913 -13.918 7.849 1.00 91.81 111 LEU A N 1
ATOM 856 C CA . LEU A 1 111 ? -16.950 -12.912 7.632 1.00 91.81 111 LEU A CA 1
ATOM 857 C C . LEU A 1 111 ? -17.817 -13.215 6.398 1.00 91.81 111 LEU A C 1
ATOM 859 O O . LEU A 1 111 ? -18.744 -12.455 6.127 1.00 91.81 111 LEU A O 1
ATOM 863 N N . GLY A 1 112 ? -17.550 -14.319 5.691 1.00 90.12 112 GLY A N 1
ATOM 864 C CA . GLY A 1 112 ? -18.293 -14.737 4.504 1.00 90.12 112 GLY A CA 1
ATOM 865 C C . GLY A 1 112 ? -17.917 -13.977 3.234 1.00 90.12 112 GLY A C 1
ATOM 866 O O . GLY A 1 112 ? -18.717 -13.956 2.307 1.00 90.12 112 GLY A O 1
ATOM 867 N N . PHE A 1 113 ? -16.747 -13.330 3.202 1.00 85.94 113 PHE A N 1
ATOM 868 C CA . PHE A 1 113 ? -16.193 -12.792 1.962 1.00 85.94 113 PHE A CA 1
ATOM 869 C C . PHE A 1 113 ? -15.491 -13.907 1.195 1.00 85.94 113 PHE A C 1
ATOM 871 O O . PHE A 1 113 ? -14.624 -14.591 1.747 1.00 85.94 113 PHE A O 1
ATOM 878 N N . GLU A 1 114 ? -15.829 -14.037 -0.080 1.00 81.19 114 GLU A N 1
ATOM 879 C CA . GLU A 1 114 ? -15.117 -14.888 -1.019 1.00 81.19 114 GLU A CA 1
ATOM 880 C C . GLU A 1 114 ? -13.953 -14.119 -1.650 1.00 81.19 114 GLU A C 1
ATOM 882 O O . GLU A 1 114 ? -13.959 -12.892 -1.744 1.00 81.19 114 GLU A O 1
ATOM 887 N N . ALA A 1 115 ? -12.937 -14.836 -2.134 1.00 67.06 115 ALA A N 1
ATOM 888 C CA . ALA A 1 115 ? -11.799 -14.202 -2.808 1.00 67.06 115 ALA A CA 1
ATOM 889 C C . ALA A 1 115 ? -12.214 -13.412 -4.066 1.00 67.06 115 ALA A C 1
ATOM 891 O O . ALA A 1 115 ? -11.502 -12.506 -4.479 1.00 67.06 115 ALA A O 1
ATOM 892 N N . THR A 1 116 ? -13.363 -13.742 -4.663 1.00 75.56 116 THR A N 1
ATOM 893 C CA . THR A 1 116 ? -13.962 -13.016 -5.792 1.00 75.56 116 THR A CA 1
ATOM 894 C C . THR A 1 116 ? -14.658 -11.712 -5.398 1.00 75.56 116 THR A C 1
ATOM 896 O O . THR A 1 116 ? -15.011 -10.938 -6.284 1.00 75.56 116 THR A O 1
ATOM 899 N N . ASP A 1 117 ? -14.883 -11.481 -4.101 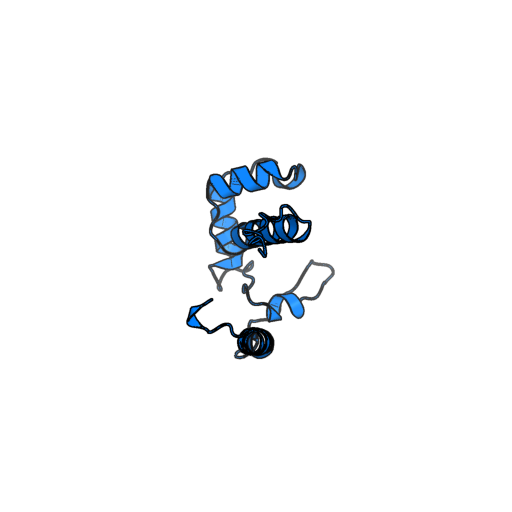1.00 62.53 117 ASP A N 1
ATOM 900 C CA . ASP A 1 117 ? -15.501 -10.256 -3.575 1.00 62.53 117 ASP A CA 1
ATOM 901 C C . ASP A 1 117 ? -14.472 -9.148 -3.277 1.00 62.53 117 ASP A C 1
ATOM 903 O O . ASP A 1 117 ? -14.860 -8.024 -2.936 1.00 62.53 117 ASP A O 1
ATOM 907 N N . LEU A 1 118 ? -13.176 -9.473 -3.359 1.00 53.19 118 LEU A N 1
ATOM 908 C CA . LEU A 1 118 ? -12.032 -8.583 -3.125 1.00 53.19 118 LEU A CA 1
ATOM 909 C C . LEU A 1 118 ? -11.481 -8.034 -4.446 1.00 53.19 118 LEU A C 1
ATOM 911 O O . LEU A 1 118 ? -11.134 -6.830 -4.454 1.00 53.19 118 LEU A O 1
#

Sequence (118 aa):
MVESRGPTTGRGPLAASAHRARRAGRLLLVEPDAAALAALAALGTEGYREQRELDALRIEFAERLCHPESARYIAPCEHVFRRRWQTSGGWRFPAPEPGGSADVERCYARLGFEATDL

Secondary structure (DSSP, 8-state):
-----------SHHHHHHHHHHHHHHHHHS---HHHHHHHHTTT-TTT-SS--HHHHHHHHIIIII-TTSTT-----HHHHHT-EEETTEEE-PPPPTTTTHHHHHHHHHTT--GGG-

Foldseek 3Di:
DDDDDDDPPDPDPVVVVVVVVVLVCCLQPPQDDPVNLVVVVVVPPVPVNPDDDSVNSNVVSCLADPDPPRPNHQDPAPLQVVPWDADPVGIDTDDDDVCSCVVVVVVCVVVVHDPVND

Mean predicted aligned error: 10.3 Å